Protein AF-A0A6A4AZK7-F1 (afdb_monomer_lite)

Organism: NCBI:txid129364

Secondary structure (DSSP, 8-state):
-PPPPTTS--------SS---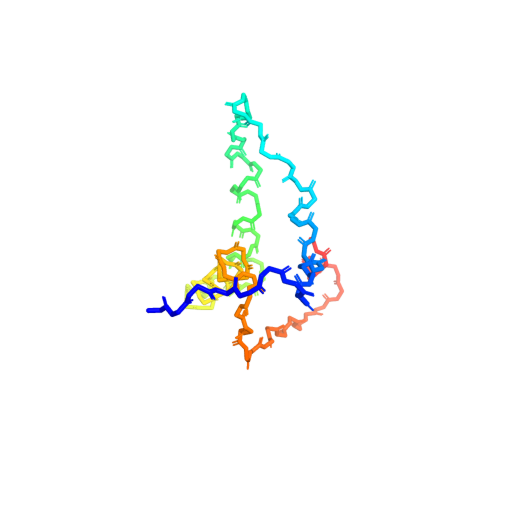TTPPP-HHHHHHHHHIIIIIISTT-HHHHHHHHHHHHHHHH-TTS--S--------TTSSTT-

Radius of gyration: 17.86 Å; chains: 1; bounding box: 37×32×49 Å

Foldseek 3Di:
DDPPDPPDDDDPCPDDPDDDDPPDDDPVVVVCVVLCLCCCQQVVNPPVSSVVVVVLVVCCNVPVVDDPVDDDDGDDDPPSPPVD

Sequence (84 aa):
MEPCDLGSVFNMFGQYQHKYDPSFVINQRLVDMWVNHVKDVICSGDARLYEYLLNWFAHILQHPGVKTQTVPLLKSKPGTGKNF

Structure (mmCIF, N/CA/C/O backbone):
data_AF-A0A6A4AZK7-F1
#
_entry.id   AF-A0A6A4AZK7-F1
#
loop_
_atom_site.group_PDB
_atom_site.id
_atom_site.type_symbol
_atom_site.label_atom_id
_atom_site.label_alt_id
_atom_site.label_comp_id
_atom_site.label_asym_id
_atom_site.label_entity_id
_atom_site.label_seq_id
_atom_site.pdbx_PDB_ins_code
_atom_site.Cartn_x
_atom_site.Cartn_y
_atom_site.Cartn_z
_atom_site.occupancy
_atom_site.B_iso_or_equiv
_atom_site.auth_seq_id
_atom_site.auth_comp_id
_atom_site.auth_asym_id
_atom_site.auth_atom_id
_atom_site.pdbx_PDB_model_num
ATOM 1 N N . MET A 1 1 ? 6.244 -19.213 -28.822 1.00 49.06 1 MET A N 1
ATOM 2 C CA . MET A 1 1 ? 6.113 -17.746 -28.740 1.00 49.06 1 MET A CA 1
ATOM 3 C C . MET A 1 1 ? 7.007 -17.206 -29.832 1.00 49.06 1 MET A C 1
ATOM 5 O O . MET A 1 1 ? 8.202 -17.461 -29.772 1.00 49.06 1 MET A O 1
ATOM 9 N N . GLU A 1 2 ? 6.413 -16.640 -30.880 1.00 49.69 2 GLU A N 1
ATOM 10 C CA . GLU A 1 2 ? 7.146 -16.083 -32.026 1.00 49.69 2 GLU A CA 1
ATOM 11 C C . GLU A 1 2 ? 8.098 -14.964 -31.564 1.00 49.69 2 GLU A C 1
ATOM 13 O O . GLU A 1 2 ? 7.773 -14.271 -30.591 1.00 49.69 2 GLU A O 1
ATOM 18 N N . PRO A 1 3 ? 9.262 -14.774 -32.212 1.00 56.38 3 PRO A N 1
ATOM 19 C CA . PRO A 1 3 ? 10.158 -13.679 -31.877 1.00 56.38 3 PRO A CA 1
ATOM 20 C C . PRO A 1 3 ? 9.464 -12.354 -32.212 1.00 56.38 3 PRO A C 1
ATOM 22 O O . PRO A 1 3 ? 9.104 -12.115 -33.362 1.00 56.38 3 PRO A O 1
ATOM 25 N N . CYS A 1 4 ? 9.254 -11.495 -31.209 1.00 60.97 4 CYS A N 1
ATOM 26 C CA . CYS A 1 4 ? 8.747 -10.146 -31.445 1.00 60.97 4 CYS A CA 1
ATOM 27 C C . CYS A 1 4 ? 9.727 -9.388 -32.345 1.00 60.97 4 CYS A C 1
ATOM 29 O O . CYS A 1 4 ? 10.877 -9.166 -31.963 1.00 60.97 4 CYS A O 1
ATOM 31 N N . ASP A 1 5 ? 9.249 -8.976 -33.518 1.00 63.38 5 ASP A N 1
ATOM 32 C CA . ASP A 1 5 ? 9.914 -8.000 -34.372 1.00 63.38 5 ASP A CA 1
ATOM 33 C C . ASP A 1 5 ? 10.204 -6.732 -33.551 1.00 63.38 5 ASP A C 1
ATOM 35 O O . ASP A 1 5 ? 9.298 -6.077 -33.028 1.00 63.38 5 ASP A O 1
ATOM 39 N N . LEU A 1 6 ? 11.489 -6.417 -33.386 1.00 60.47 6 LEU A N 1
ATOM 40 C CA . LEU A 1 6 ? 11.981 -5.320 -32.548 1.00 60.47 6 LEU A CA 1
ATOM 41 C C . LEU A 1 6 ? 11.623 -3.930 -33.124 1.00 60.47 6 LEU A C 1
ATOM 43 O O . LEU A 1 6 ? 11.909 -2.913 -32.497 1.00 60.47 6 LEU A O 1
ATOM 47 N N . GLY A 1 7 ? 11.027 -3.876 -34.322 1.00 67.25 7 GLY A N 1
ATOM 48 C CA . GLY A 1 7 ? 10.888 -2.675 -35.145 1.00 67.25 7 GLY A CA 1
ATOM 49 C C . GLY A 1 7 ? 9.697 -1.742 -34.891 1.00 67.25 7 GLY A C 1
ATOM 50 O O . GLY A 1 7 ? 9.575 -0.763 -35.622 1.00 67.25 7 GLY A O 1
ATOM 51 N N . SER A 1 8 ? 8.808 -1.970 -33.911 1.00 77.12 8 SER A N 1
ATOM 52 C CA . SER A 1 8 ? 7.639 -1.069 -33.738 1.00 77.12 8 SER A CA 1
ATOM 53 C C . SER A 1 8 ? 7.085 -0.865 -32.322 1.00 77.12 8 SER A C 1
ATOM 55 O O . SER A 1 8 ? 6.142 -0.090 -32.154 1.00 77.12 8 SER A O 1
ATOM 57 N N . VAL A 1 9 ? 7.653 -1.493 -31.287 1.00 83.12 9 VAL A N 1
ATOM 58 C CA . VAL A 1 9 ? 7.119 -1.405 -29.915 1.00 83.12 9 VAL A CA 1
ATOM 59 C C . VAL A 1 9 ? 8.144 -0.779 -28.975 1.00 83.12 9 VAL A C 1
ATOM 61 O O . VAL A 1 9 ? 9.213 -1.335 -28.739 1.00 83.12 9 VAL A O 1
ATOM 64 N N . PHE A 1 10 ? 7.792 0.374 -28.404 1.00 85.19 10 PHE A N 1
ATOM 65 C CA . PHE A 1 10 ? 8.592 1.062 -27.394 1.00 85.19 10 PHE A CA 1
ATOM 66 C C . PHE A 1 10 ? 7.947 0.913 -26.012 1.00 85.19 10 PHE A C 1
ATOM 68 O O . PHE A 1 10 ? 6.791 1.290 -25.810 1.00 85.19 10 PHE A O 1
ATOM 75 N N . ASN A 1 11 ? 8.689 0.369 -25.044 1.00 87.12 11 ASN A N 1
ATOM 76 C CA . ASN A 1 11 ? 8.217 0.265 -23.666 1.00 87.12 11 ASN A CA 1
ATOM 77 C C . ASN A 1 11 ? 8.253 1.641 -22.981 1.00 87.12 11 ASN A C 1
ATOM 79 O O . ASN A 1 11 ? 9.327 2.192 -22.752 1.00 87.12 11 ASN A O 1
ATOM 83 N N . MET A 1 12 ? 7.085 2.170 -22.608 1.00 90.31 12 MET A N 1
ATOM 84 C CA . MET A 1 12 ? 6.976 3.438 -21.874 1.00 90.31 12 MET A CA 1
ATOM 85 C C . MET A 1 12 ? 7.144 3.291 -20.352 1.00 90.31 12 MET A C 1
ATOM 87 O O . MET A 1 12 ? 7.203 4.295 -19.644 1.00 90.31 12 MET A O 1
ATOM 91 N N . PHE A 1 13 ? 7.201 2.068 -19.818 1.00 88.69 13 PHE A N 1
ATOM 92 C CA . PHE A 1 13 ? 7.409 1.849 -18.391 1.00 88.69 13 PHE A CA 1
ATOM 93 C C . PHE A 1 13 ? 8.874 2.099 -18.013 1.00 88.69 13 PHE A C 1
ATOM 95 O O . PHE A 1 13 ? 9.750 1.270 -18.253 1.00 88.69 13 PHE A O 1
ATOM 102 N N . GLY A 1 14 ? 9.126 3.247 -17.384 1.00 86.75 14 GLY A N 1
ATOM 103 C CA . GLY A 1 14 ? 10.456 3.706 -16.972 1.00 86.75 14 GLY A CA 1
ATOM 104 C C . GLY A 1 14 ? 11.021 3.070 -15.696 1.00 86.75 14 GLY A C 1
ATOM 105 O O . GLY A 1 14 ? 11.938 3.647 -15.119 1.00 86.75 14 GLY A O 1
ATOM 106 N N . GLN A 1 15 ? 10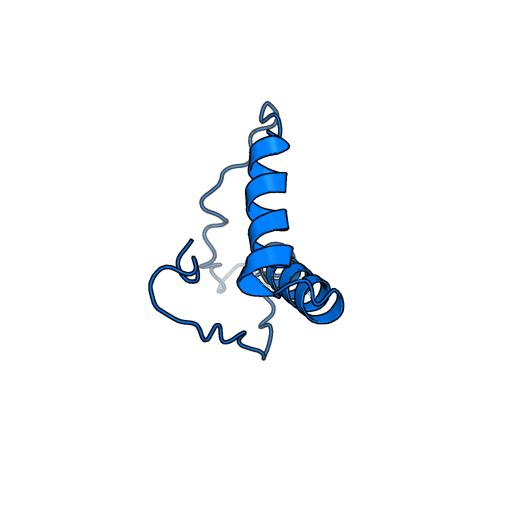.502 1.913 -15.264 1.00 87.25 15 GLN A N 1
ATOM 107 C CA . GLN A 1 15 ? 10.797 1.267 -13.974 1.00 87.25 15 GLN A CA 1
ATOM 108 C C . GLN A 1 15 ? 10.273 2.044 -12.749 1.00 87.25 15 GLN A C 1
ATOM 110 O O . GLN A 1 15 ? 9.677 3.118 -12.857 1.00 87.25 15 GLN A O 1
ATOM 115 N N . TYR A 1 16 ? 10.458 1.468 -11.557 1.00 89.56 16 TYR A N 1
ATOM 116 C CA . TYR A 1 16 ? 10.139 2.129 -10.292 1.00 89.56 16 TYR A CA 1
ATOM 117 C C . TYR A 1 16 ? 11.131 3.255 -9.975 1.00 89.56 16 TYR A C 1
ATOM 119 O O . TYR A 1 16 ? 12.313 3.179 -10.305 1.00 89.56 16 TYR A O 1
ATOM 127 N N . GLN A 1 17 ? 10.654 4.287 -9.271 1.00 88.88 17 GLN A N 1
ATOM 128 C CA . GLN A 1 17 ? 11.494 5.404 -8.816 1.00 88.88 17 GLN A CA 1
ATOM 129 C C . GLN A 1 17 ? 12.581 4.951 -7.830 1.00 88.88 17 GLN A C 1
ATOM 131 O O . GLN A 1 17 ? 13.688 5.489 -7.830 1.00 88.88 17 GLN A O 1
ATOM 136 N N . HIS A 1 18 ? 12.275 3.950 -6.998 1.00 87.00 18 HIS A N 1
ATOM 137 C CA . HIS A 1 18 ? 13.243 3.376 -6.074 1.00 87.00 18 HIS A CA 1
ATOM 138 C C . HIS A 1 18 ? 14.203 2.457 -6.832 1.00 87.00 18 HIS A C 1
ATOM 140 O O . HIS A 1 18 ? 13.820 1.384 -7.301 1.00 87.00 18 HIS A O 1
ATOM 146 N N . LYS A 1 19 ? 15.464 2.877 -6.943 1.00 88.06 19 LYS A N 1
ATOM 147 C CA . LYS A 1 19 ? 16.515 2.063 -7.555 1.00 88.06 19 LYS A CA 1
ATOM 148 C C . LYS A 1 19 ? 16.916 0.940 -6.606 1.00 88.06 19 LYS A C 1
ATOM 150 O O . LYS A 1 19 ? 16.960 1.130 -5.394 1.00 88.06 19 LYS A O 1
ATOM 155 N N . TYR A 1 20 ? 17.191 -0.233 -7.163 1.00 86.12 20 TYR A N 1
ATOM 156 C CA . TYR A 1 20 ? 17.754 -1.327 -6.385 1.00 86.12 20 TYR A CA 1
ATOM 157 C C . TYR A 1 20 ? 19.160 -0.946 -5.915 1.00 86.12 20 TYR A C 1
ATOM 159 O O . TYR A 1 20 ? 19.985 -0.514 -6.721 1.00 86.12 20 TYR A O 1
ATOM 167 N N . ASP A 1 21 ? 19.417 -1.120 -4.625 1.00 91.25 21 ASP A N 1
ATOM 168 C CA . ASP A 1 21 ? 20.731 -0.957 -4.017 1.00 91.25 21 ASP A CA 1
ATOM 169 C C . ASP A 1 21 ? 21.058 -2.257 -3.263 1.00 91.25 21 ASP A C 1
ATOM 171 O O . ASP A 1 21 ? 20.345 -2.602 -2.318 1.00 91.25 21 ASP A O 1
ATOM 175 N N . PRO A 1 22 ? 22.097 -3.010 -3.671 1.00 92.19 22 PRO A N 1
ATOM 176 C CA . PRO A 1 22 ? 22.462 -4.267 -3.020 1.00 92.19 22 PRO A CA 1
ATOM 177 C C . PRO A 1 22 ? 22.968 -4.078 -1.583 1.00 92.19 22 PRO A C 1
ATOM 179 O O . PRO A 1 22 ? 23.002 -5.040 -0.820 1.00 92.19 22 PRO A O 1
ATOM 182 N N . SER A 1 23 ? 23.367 -2.859 -1.211 1.00 94.94 23 SER A N 1
ATOM 183 C CA . SER A 1 23 ? 23.773 -2.499 0.149 1.00 94.94 23 SER A CA 1
ATOM 184 C C . SER A 1 23 ? 22.608 -2.023 1.020 1.00 94.94 23 SER A C 1
ATOM 186 O O . SER A 1 23 ? 22.795 -1.770 2.211 1.00 94.94 23 SER A O 1
ATOM 188 N N . PHE A 1 24 ? 21.400 -1.916 0.454 1.00 93.06 24 PHE A N 1
ATOM 189 C CA . PHE A 1 24 ? 20.227 -1.473 1.190 1.00 93.06 24 PHE A CA 1
ATOM 190 C C . PHE A 1 24 ? 19.883 -2.454 2.312 1.00 93.06 24 PHE A C 1
ATOM 192 O O . PHE A 1 24 ? 19.514 -3.607 2.079 1.00 93.06 24 PHE A O 1
ATOM 199 N N . VAL A 1 25 ? 19.959 -1.969 3.549 1.00 94.44 25 VAL A N 1
ATOM 200 C CA . VAL A 1 25 ? 19.551 -2.718 4.737 1.00 94.44 25 VAL A CA 1
ATOM 201 C C . VAL A 1 25 ? 18.130 -2.318 5.103 1.00 94.44 25 VAL A C 1
ATOM 203 O O . VAL A 1 25 ? 17.843 -1.150 5.370 1.00 94.44 25 VAL A O 1
ATOM 206 N N . ILE A 1 26 ? 17.234 -3.304 5.145 1.00 93.69 26 ILE A N 1
ATOM 207 C CA . ILE A 1 26 ? 15.841 -3.087 5.531 1.00 93.69 26 ILE A CA 1
ATOM 208 C C . ILE A 1 26 ? 15.790 -2.633 6.992 1.00 93.69 26 ILE A C 1
ATOM 210 O O . ILE A 1 26 ? 16.200 -3.351 7.904 1.00 93.69 26 ILE A O 1
ATOM 214 N N . ASN A 1 27 ? 15.227 -1.449 7.225 1.00 95.88 27 ASN A N 1
ATOM 215 C CA . ASN A 1 27 ? 14.894 -0.999 8.568 1.00 95.88 27 ASN A CA 1
ATOM 216 C C . ASN A 1 27 ? 13.521 -1.552 8.965 1.00 95.88 27 ASN A C 1
ATOM 218 O O . ASN A 1 27 ? 12.487 -0.961 8.645 1.00 95.88 27 ASN A O 1
ATOM 222 N N . GLN A 1 28 ? 13.521 -2.674 9.688 1.00 97.12 28 GLN A N 1
ATOM 223 C CA . GLN A 1 28 ? 12.291 -3.366 10.075 1.00 97.12 28 GLN A CA 1
ATOM 224 C C . GLN A 1 28 ? 11.327 -2.473 10.868 1.00 97.12 28 GLN A C 1
ATOM 226 O O . GLN A 1 28 ? 10.123 -2.565 10.679 1.00 97.12 28 GLN A O 1
ATOM 231 N N . ARG A 1 29 ? 11.827 -1.519 11.665 1.00 97.50 29 ARG A N 1
ATOM 232 C CA . ARG A 1 29 ? 10.969 -0.586 12.413 1.00 97.50 29 ARG A CA 1
ATOM 233 C C . ARG A 1 29 ? 10.106 0.284 11.495 1.00 97.50 29 ARG A C 1
ATOM 235 O O . ARG A 1 29 ? 8.978 0.606 11.856 1.00 97.50 29 ARG A O 1
ATOM 242 N N . LEU A 1 30 ? 10.632 0.695 10.339 1.00 95.75 30 LEU A N 1
ATOM 243 C CA . LEU A 1 30 ? 9.862 1.470 9.360 1.00 95.75 30 LEU A CA 1
ATOM 244 C C . LEU A 1 30 ? 8.799 0.597 8.689 1.00 95.75 30 LEU A C 1
ATOM 246 O O . LEU A 1 30 ? 7.669 1.044 8.507 1.00 95.75 30 LEU A O 1
ATOM 250 N N . VAL A 1 31 ? 9.153 -0.654 8.380 1.00 95.75 31 VAL A N 1
ATOM 251 C CA . VAL A 1 31 ? 8.222 -1.643 7.823 1.00 95.75 31 VAL A CA 1
ATOM 252 C C . VAL A 1 31 ? 7.083 -1.903 8.807 1.00 95.75 31 VAL A C 1
ATOM 254 O O . VAL A 1 31 ? 5.919 -1.731 8.456 1.00 95.75 31 VAL A O 1
ATOM 257 N N . ASP A 1 32 ? 7.411 -2.228 10.057 1.00 97.56 32 ASP A N 1
ATOM 258 C CA . ASP A 1 32 ? 6.438 -2.520 11.109 1.00 97.56 32 ASP A CA 1
ATOM 259 C C . ASP A 1 32 ? 5.515 -1.330 11.369 1.00 97.56 32 ASP A C 1
ATOM 261 O O . ASP A 1 32 ? 4.316 -1.512 11.553 1.00 97.56 32 ASP A O 1
ATOM 265 N N . MET A 1 33 ? 6.040 -0.100 11.353 1.00 96.06 33 MET A N 1
ATOM 266 C CA . MET A 1 33 ? 5.226 1.105 11.528 1.00 96.06 33 MET A CA 1
ATOM 267 C C . MET A 1 33 ? 4.127 1.202 10.468 1.00 96.06 33 MET A C 1
ATOM 269 O O . MET A 1 33 ? 2.971 1.451 10.806 1.00 96.06 33 MET A O 1
ATOM 273 N N . TRP A 1 34 ? 4.474 0.982 9.199 1.00 95.50 34 TRP A N 1
ATOM 274 C CA . TRP A 1 34 ? 3.505 1.043 8.110 1.00 95.50 34 TRP A CA 1
ATOM 275 C C . TRP A 1 34 ? 2.520 -0.128 8.173 1.00 95.50 34 TRP A C 1
ATOM 277 O O . TRP A 1 34 ? 1.309 0.074 8.128 1.00 95.50 34 TRP A O 1
ATOM 287 N N . VAL A 1 35 ? 3.023 -1.350 8.355 1.00 96.75 35 VAL A N 1
ATOM 288 C CA . VAL A 1 35 ? 2.199 -2.565 8.388 1.00 96.75 35 VAL A CA 1
ATOM 289 C C . VAL A 1 35 ? 1.219 -2.554 9.569 1.00 96.75 35 VAL A C 1
ATOM 291 O O . VAL A 1 35 ? 0.038 -2.862 9.392 1.00 96.75 35 VAL A O 1
ATOM 294 N N . ASN A 1 36 ? 1.665 -2.132 10.754 1.00 96.75 36 ASN A N 1
ATOM 295 C CA . ASN A 1 36 ? 0.799 -1.999 11.926 1.00 96.75 36 ASN A CA 1
ATOM 296 C C . ASN A 1 36 ? -0.230 -0.876 11.746 1.00 96.75 36 ASN A C 1
ATOM 298 O O . ASN A 1 36 ? -1.385 -1.057 12.119 1.00 96.75 36 ASN A O 1
ATOM 302 N N . HIS A 1 37 ? 0.126 0.250 11.113 1.00 95.50 37 HIS A N 1
ATOM 303 C CA . HIS A 1 37 ? -0.847 1.300 10.777 1.00 95.50 37 HIS A CA 1
ATOM 304 C C . HIS A 1 37 ? -1.944 0.779 9.839 1.00 95.50 37 HIS A C 1
ATOM 306 O O . HIS A 1 37 ? -3.131 1.017 10.069 1.00 95.50 37 HIS A O 1
ATOM 312 N N . VAL A 1 38 ? -1.573 0.003 8.815 1.00 96.25 38 VAL A N 1
ATOM 313 C CA . VAL A 1 38 ? -2.549 -0.625 7.912 1.00 96.25 38 VAL A CA 1
ATOM 314 C C . VAL A 1 38 ? -3.475 -1.562 8.687 1.00 96.25 38 VAL A C 1
ATOM 316 O O . VAL A 1 38 ? -4.694 -1.478 8.546 1.00 96.25 38 VAL A O 1
ATOM 319 N N . LYS A 1 39 ? -2.924 -2.417 9.549 1.00 97.50 39 LYS A N 1
ATOM 320 C CA . LYS A 1 39 ? -3.707 -3.379 10.330 1.00 97.50 39 LYS A CA 1
ATOM 321 C C . LYS A 1 39 ? -4.629 -2.705 11.346 1.00 97.50 39 LYS A C 1
ATOM 323 O O . LYS A 1 39 ? -5.839 -2.930 11.328 1.00 97.50 39 LYS A O 1
ATOM 328 N N . ASP A 1 40 ? -4.062 -1.893 12.227 1.00 96.25 40 ASP A N 1
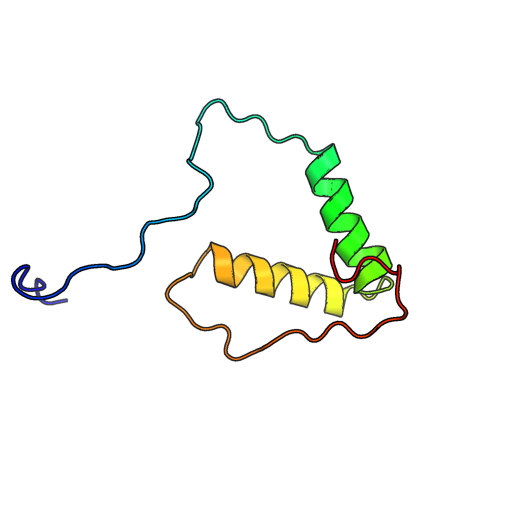ATOM 329 C CA . ASP A 1 40 ? -4.736 -1.435 13.440 1.00 96.25 40 ASP A CA 1
ATOM 330 C C . ASP A 1 40 ? -5.551 -0.157 13.200 1.00 96.25 40 ASP A C 1
ATOM 332 O O . ASP A 1 40 ? -6.586 0.038 13.838 1.00 96.25 40 ASP A O 1
ATOM 336 N N . VAL A 1 41 ? -5.139 0.694 12.250 1.00 95.06 41 VAL A N 1
ATOM 337 C CA . VAL A 1 41 ? -5.807 1.976 11.966 1.00 95.06 41 VAL A CA 1
ATOM 338 C C . VAL A 1 41 ? -6.687 1.898 10.721 1.00 95.06 41 VAL A C 1
ATOM 340 O O . VAL A 1 41 ? -7.865 2.244 10.793 1.00 95.06 41 VAL A O 1
ATOM 343 N N . ILE A 1 42 ? -6.155 1.433 9.584 1.00 95.19 42 ILE A N 1
ATOM 344 C CA . ILE A 1 42 ? -6.916 1.386 8.321 1.00 95.19 42 ILE A CA 1
ATOM 345 C C . ILE A 1 42 ? -7.943 0.248 8.337 1.00 95.19 42 ILE A C 1
ATOM 347 O O . ILE A 1 42 ? -9.111 0.466 8.014 1.00 95.19 42 ILE A O 1
ATOM 351 N N . CYS A 1 43 ? -7.524 -0.953 8.734 1.00 96.12 43 CYS A N 1
ATOM 352 C CA . CYS A 1 43 ? -8.380 -2.140 8.781 1.00 96.12 43 CYS A CA 1
ATOM 353 C C . CYS A 1 43 ? -9.062 -2.340 10.141 1.00 96.12 43 CYS A C 1
ATOM 355 O O . CYS A 1 43 ? -9.866 -3.259 10.284 1.00 96.12 43 CYS A O 1
ATOM 357 N N . SER A 1 44 ? -8.775 -1.483 11.128 1.00 95.94 44 SER A N 1
ATOM 358 C CA . SER A 1 44 ? -9.365 -1.531 12.472 1.00 95.94 44 SER A CA 1
ATOM 359 C C . SER A 1 44 ? -9.246 -2.913 13.141 1.00 95.94 44 SER A C 1
ATOM 361 O O . SER A 1 44 ? -10.150 -3.368 13.838 1.00 95.94 44 SER A O 1
ATOM 363 N N . GLY A 1 45 ? -8.135 -3.611 12.887 1.00 97.56 45 GLY A N 1
ATOM 364 C CA . GLY A 1 45 ? -7.864 -4.956 13.393 1.00 97.56 45 GLY A CA 1
ATOM 365 C C . GLY A 1 45 ? -8.547 -6.102 12.632 1.00 97.56 45 GLY A C 1
ATOM 366 O O . GLY A 1 45 ? -8.322 -7.259 12.989 1.00 97.56 45 GLY A O 1
ATOM 367 N N . ASP A 1 46 ? -9.343 -5.839 11.584 1.00 98.12 46 ASP A N 1
ATOM 368 C CA . ASP A 1 46 ? -9.931 -6.903 10.757 1.00 98.12 46 ASP A CA 1
ATOM 369 C C . ASP A 1 46 ? -8.840 -7.581 9.914 1.00 98.12 46 ASP A C 1
ATOM 371 O O . ASP A 1 46 ? -8.329 -7.028 8.935 1.00 98.12 46 ASP A O 1
ATOM 375 N N . ALA A 1 47 ? -8.497 -8.812 10.300 1.00 97.88 47 ALA A N 1
ATOM 376 C CA . ALA A 1 47 ? -7.441 -9.593 9.669 1.00 97.88 47 ALA A CA 1
ATOM 377 C C . ALA A 1 47 ? -7.700 -9.883 8.181 1.00 97.88 47 ALA A C 1
ATOM 379 O O . ALA A 1 47 ? -6.749 -9.913 7.405 1.00 97.88 47 ALA A O 1
ATOM 380 N N . ARG A 1 48 ? -8.964 -10.050 7.764 1.00 98.38 48 ARG A N 1
ATOM 381 C CA . ARG A 1 48 ? -9.310 -10.349 6.365 1.00 98.38 48 ARG A CA 1
ATOM 382 C C . ARG A 1 48 ? -9.141 -9.117 5.488 1.00 98.38 48 ARG A C 1
ATOM 384 O O . ARG A 1 48 ? -8.619 -9.221 4.382 1.00 98.38 48 ARG A O 1
ATOM 391 N N . LEU A 1 49 ? -9.563 -7.948 5.978 1.00 97.62 49 LEU A N 1
ATOM 392 C CA . LEU A 1 49 ? -9.350 -6.683 5.268 1.00 97.62 49 LEU A CA 1
ATOM 393 C C . LEU A 1 49 ? -7.863 -6.343 5.173 1.00 97.62 49 LEU A C 1
ATOM 395 O O . LEU A 1 49 ? -7.405 -5.916 4.115 1.00 97.62 49 LEU A O 1
ATOM 399 N N . TYR A 1 50 ? -7.121 -6.563 6.258 1.00 98.06 50 TYR A N 1
ATOM 400 C CA . TYR A 1 50 ? -5.677 -6.362 6.302 1.00 98.06 50 TYR A CA 1
ATOM 401 C C . TYR A 1 50 ? -4.947 -7.251 5.289 1.00 98.06 50 TYR A C 1
ATOM 403 O O . TYR A 1 50 ? -4.164 -6.748 4.484 1.00 98.06 50 TYR A O 1
ATOM 411 N N . GLU A 1 51 ? -5.251 -8.551 5.271 1.00 98.38 51 GLU A N 1
ATOM 412 C CA . GLU A 1 51 ? -4.672 -9.495 4.314 1.00 98.38 51 GLU A CA 1
ATOM 413 C C . GLU A 1 51 ? -5.022 -9.125 2.867 1.00 98.38 51 GLU A C 1
ATOM 415 O O . GLU A 1 51 ? -4.139 -9.064 2.010 1.00 98.38 51 GLU A O 1
ATOM 420 N N . TYR A 1 52 ? -6.291 -8.806 2.591 1.00 97.88 52 TYR A N 1
ATOM 421 C CA . TYR A 1 52 ? -6.717 -8.351 1.268 1.00 97.88 52 TYR A CA 1
ATOM 422 C C . TYR A 1 52 ? -5.946 -7.104 0.815 1.00 97.88 52 TYR A C 1
ATOM 424 O O . TYR A 1 52 ? -5.439 -7.065 -0.306 1.00 97.88 52 TYR A O 1
ATOM 432 N N . LEU A 1 53 ? -5.837 -6.090 1.678 1.00 97.31 53 LEU A N 1
ATOM 433 C CA . LEU A 1 53 ? -5.210 -4.819 1.327 1.00 97.31 53 LEU A CA 1
ATOM 434 C C . LEU A 1 53 ? -3.697 -4.967 1.112 1.00 97.31 53 LEU A C 1
ATOM 436 O O . LEU A 1 53 ? -3.167 -4.399 0.157 1.00 97.31 53 LEU A O 1
ATOM 440 N N . LEU A 1 54 ? -3.010 -5.771 1.931 1.00 97.19 54 LEU A N 1
ATOM 441 C CA . LEU A 1 54 ? -1.597 -6.093 1.713 1.00 97.19 54 LEU A CA 1
ATOM 442 C C . LEU A 1 54 ? -1.370 -6.835 0.396 1.00 97.19 54 LEU A C 1
ATOM 444 O O . LEU A 1 54 ? -0.483 -6.460 -0.373 1.00 97.19 54 LEU A O 1
ATOM 448 N N . ASN A 1 55 ? -2.190 -7.845 0.104 1.00 97.31 55 ASN A N 1
ATOM 449 C CA . ASN A 1 55 ? -2.097 -8.592 -1.149 1.00 97.31 55 ASN A CA 1
ATOM 450 C C . ASN A 1 55 ? -2.390 -7.703 -2.366 1.00 97.31 55 ASN A C 1
ATOM 452 O O . ASN A 1 55 ? -1.753 -7.849 -3.409 1.00 97.31 55 ASN A O 1
ATOM 456 N N . TRP A 1 56 ? -3.300 -6.735 -2.230 1.00 97.62 56 TRP A N 1
ATOM 457 C CA . TRP A 1 56 ? -3.586 -5.756 -3.276 1.00 97.62 56 TRP A CA 1
ATOM 458 C C . TRP A 1 56 ? -2.371 -4.863 -3.584 1.00 97.62 56 TRP A C 1
ATOM 460 O O . TRP A 1 56 ? -2.023 -4.691 -4.753 1.00 97.62 56 TRP A O 1
ATOM 470 N N . PHE A 1 57 ? -1.669 -4.354 -2.562 1.00 96.12 57 PHE A N 1
ATOM 471 C CA . PHE A 1 57 ? -0.417 -3.609 -2.764 1.00 96.12 57 PHE A CA 1
ATOM 472 C C . PHE A 1 57 ? 0.688 -4.481 -3.371 1.00 96.12 57 PHE A C 1
ATOM 474 O O . PHE A 1 57 ? 1.356 -4.053 -4.315 1.00 96.12 57 PHE A O 1
ATOM 481 N N . ALA A 1 58 ? 0.859 -5.708 -2.867 1.00 96.62 58 ALA A N 1
ATOM 482 C CA . ALA A 1 58 ? 1.843 -6.651 -3.390 1.00 96.62 58 ALA A CA 1
ATOM 483 C C . ALA A 1 58 ? 1.622 -6.923 -4.887 1.00 96.62 58 ALA A C 1
ATOM 485 O O . ALA A 1 58 ? 2.578 -6.891 -5.660 1.00 96.62 58 ALA A O 1
ATOM 486 N N . HIS A 1 59 ? 0.366 -7.086 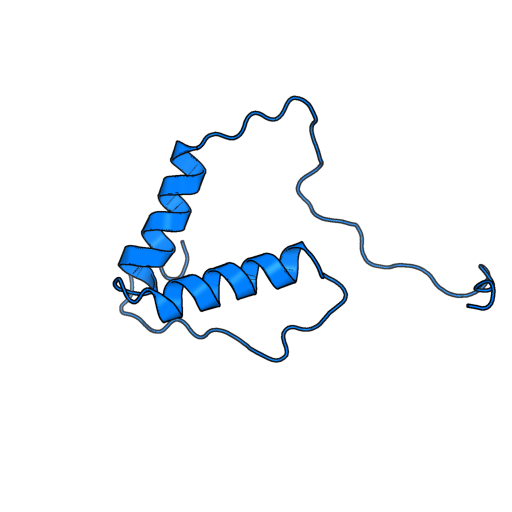-5.314 1.00 97.12 59 HIS A N 1
ATOM 487 C CA . HIS A 1 59 ? 0.018 -7.312 -6.714 1.00 97.12 59 HIS A CA 1
ATOM 488 C C . HIS A 1 59 ? 0.477 -6.171 -7.634 1.00 97.12 59 HIS A C 1
ATOM 490 O O . HIS A 1 59 ? 1.050 -6.432 -8.687 1.00 97.12 59 HIS A O 1
ATOM 496 N N . ILE A 1 60 ? 0.288 -4.908 -7.239 1.00 95.38 60 ILE A N 1
ATOM 497 C CA . ILE A 1 60 ? 0.679 -3.740 -8.057 1.00 95.38 60 ILE A CA 1
ATOM 498 C C . ILE A 1 60 ? 2.202 -3.649 -8.223 1.00 95.38 60 ILE A C 1
ATOM 500 O O . ILE A 1 60 ? 2.696 -3.236 -9.275 1.00 95.38 60 ILE A O 1
ATOM 504 N N . LEU A 1 61 ? 2.950 -4.031 -7.186 1.00 93.31 61 LEU A N 1
ATOM 505 C CA . LEU A 1 61 ? 4.414 -4.000 -7.195 1.00 93.31 61 LEU A CA 1
ATOM 506 C C . LEU A 1 61 ? 5.029 -5.202 -7.925 1.00 93.31 61 LEU A C 1
ATOM 508 O O . LEU A 1 61 ? 6.065 -5.074 -8.567 1.00 93.31 61 LEU A O 1
ATOM 512 N N . GLN A 1 62 ? 4.411 -6.377 -7.827 1.00 94.88 62 GLN A N 1
ATOM 513 C CA . GLN A 1 62 ? 4.921 -7.601 -8.450 1.00 94.88 62 GLN A CA 1
ATOM 514 C C . GLN A 1 62 ? 4.451 -7.754 -9.904 1.00 94.88 62 GLN A C 1
ATOM 516 O O . GLN A 1 62 ? 5.148 -8.359 -10.720 1.00 94.88 62 GLN A O 1
ATOM 521 N N . HIS A 1 63 ? 3.291 -7.186 -10.250 1.00 94.88 63 HIS A N 1
ATOM 522 C CA . HIS A 1 63 ? 2.650 -7.322 -11.559 1.00 94.88 63 HIS A CA 1
ATOM 523 C C . HIS A 1 63 ? 2.203 -5.966 -12.146 1.00 94.88 63 HIS A C 1
ATOM 525 O O . HIS A 1 63 ? 1.026 -5.791 -12.461 1.00 94.88 63 HIS A O 1
ATOM 531 N N . PRO A 1 64 ? 3.116 -5.002 -12.380 1.00 91.38 64 PRO A N 1
ATOM 532 C CA . PRO A 1 64 ? 2.765 -3.652 -12.852 1.00 91.38 64 PRO A CA 1
ATOM 533 C C . PRO A 1 64 ? 2.049 -3.607 -14.214 1.00 91.38 64 PRO A C 1
ATOM 535 O O . PRO A 1 64 ? 1.373 -2.629 -14.526 1.00 91.38 64 PRO A O 1
ATOM 538 N N . GLY A 1 65 ? 2.185 -4.652 -15.038 1.00 92.69 65 GLY A N 1
ATOM 539 C CA . GLY A 1 65 ? 1.477 -4.782 -16.316 1.00 92.69 65 GLY A CA 1
ATOM 540 C C . GLY A 1 65 ? 0.046 -5.323 -16.201 1.00 92.69 65 GLY A C 1
ATOM 541 O O . GLY A 1 65 ? -0.665 -5.378 -17.203 1.00 92.69 65 GLY A O 1
ATOM 542 N N . VAL A 1 66 ? -0.384 -5.736 -15.006 1.00 95.06 66 VAL A N 1
ATOM 543 C CA . VAL A 1 66 ? -1.692 -6.350 -14.759 1.00 95.06 66 VAL A CA 1
ATOM 544 C C . VAL A 1 66 ? -2.557 -5.383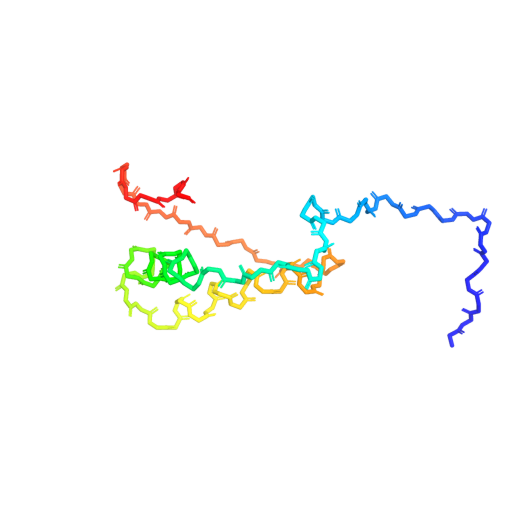 -13.959 1.00 95.06 66 VAL A C 1
ATOM 546 O O . VAL A 1 66 ? -2.171 -4.886 -12.904 1.00 95.06 66 VAL A O 1
ATOM 549 N N . LYS A 1 67 ? -3.756 -5.088 -14.467 1.00 93.56 67 LYS A N 1
ATOM 550 C CA . LYS A 1 67 ? -4.717 -4.243 -13.751 1.00 93.56 67 LYS A CA 1
ATOM 551 C C . LYS A 1 67 ? -5.371 -5.049 -12.632 1.00 93.56 67 LYS A C 1
ATOM 553 O O . LYS A 1 67 ? -5.894 -6.127 -12.887 1.00 93.56 67 LYS A O 1
ATOM 558 N N . THR A 1 68 ? -5.461 -4.467 -11.439 1.00 94.69 68 THR A N 1
ATOM 559 C CA . THR A 1 68 ? -6.129 -5.069 -10.269 1.00 94.69 68 THR A CA 1
ATOM 560 C C . THR A 1 68 ? -7.635 -5.273 -10.450 1.00 94.69 68 THR A C 1
ATOM 562 O O . THR A 1 68 ? -8.238 -6.026 -9.693 1.00 94.69 68 THR A O 1
ATOM 565 N N . GLN A 1 69 ? -8.262 -4.554 -11.395 1.00 96.12 69 GLN A N 1
ATOM 566 C CA . GLN A 1 69 ? -9.719 -4.511 -11.628 1.00 96.12 69 GLN A CA 1
ATOM 567 C C . GLN A 1 69 ? -10.556 -4.107 -10.395 1.00 96.12 69 GLN A C 1
ATOM 569 O O . GLN A 1 69 ? -11.782 -4.165 -10.421 1.00 96.12 69 GLN A O 1
ATOM 574 N N . THR A 1 70 ? -9.900 -3.645 -9.331 1.00 96.62 70 THR A N 1
ATOM 575 C CA . THR A 1 70 ? -10.495 -3.256 -8.053 1.00 96.62 70 THR A CA 1
ATOM 576 C C . THR A 1 70 ? -9.811 -2.001 -7.521 1.00 96.62 70 THR A C 1
ATOM 578 O O . THR A 1 70 ? -8.624 -1.768 -7.774 1.00 96.62 70 THR A O 1
ATOM 581 N N . VAL A 1 71 ? -10.560 -1.195 -6.765 1.00 95.25 71 VAL A N 1
ATOM 582 C CA . VAL A 1 71 ? -10.073 0.044 -6.143 1.00 95.25 71 VAL A CA 1
ATOM 583 C C . VAL A 1 71 ? -10.490 0.058 -4.667 1.00 95.25 71 VAL A C 1
ATOM 585 O O . VAL A 1 71 ? -11.684 0.178 -4.386 1.00 95.25 71 VAL A O 1
ATOM 588 N N . PRO A 1 72 ? -9.549 -0.075 -3.712 1.00 94.69 72 PRO A N 1
ATOM 589 C CA . PRO A 1 72 ? -9.835 0.090 -2.292 1.00 94.69 72 PRO A CA 1
ATOM 590 C C . PRO A 1 72 ? -10.278 1.526 -1.983 1.00 94.69 72 PRO A C 1
ATOM 592 O O . PRO A 1 72 ? -9.607 2.485 -2.362 1.00 94.69 72 PRO A O 1
ATOM 595 N N . LEU A 1 73 ? -11.395 1.682 -1.268 1.00 94.62 73 LEU A N 1
ATOM 596 C CA . LEU A 1 73 ? -11.893 2.981 -0.812 1.00 94.62 73 LEU A CA 1
ATOM 597 C C . LEU A 1 73 ? -11.744 3.094 0.706 1.00 94.62 73 LEU A C 1
ATOM 599 O O . LEU A 1 73 ? -12.404 2.374 1.454 1.00 94.62 73 LEU A O 1
ATOM 603 N N . LEU A 1 74 ? -10.923 4.042 1.162 1.00 93.81 74 LEU A N 1
ATOM 604 C CA . LEU A 1 74 ? -10.738 4.330 2.585 1.00 93.81 74 LEU A CA 1
ATOM 605 C C . LEU A 1 74 ? -11.629 5.503 3.009 1.00 93.81 74 LEU A C 1
ATOM 607 O O . LEU A 1 74 ? -11.424 6.642 2.583 1.00 93.81 74 LEU A O 1
ATOM 611 N N . LYS A 1 75 ? -12.619 5.243 3.871 1.00 92.00 75 LYS A N 1
ATOM 612 C CA . LYS A 1 75 ? -13.529 6.270 4.401 1.00 92.00 75 LYS A CA 1
ATOM 613 C C . LYS A 1 75 ? -13.387 6.390 5.911 1.00 92.00 75 LYS A C 1
ATOM 615 O O . LYS A 1 75 ? -13.659 5.453 6.651 1.00 92.00 75 LYS A O 1
ATOM 620 N N . SER A 1 76 ? -13.024 7.582 6.371 1.00 91.31 76 SER A N 1
ATOM 621 C CA . SER A 1 76 ? -12.781 7.855 7.787 1.00 91.31 76 SER A CA 1
ATOM 622 C C . SER A 1 76 ? -12.848 9.352 8.102 1.00 91.31 76 SER A C 1
ATOM 624 O O . SER A 1 76 ? -12.773 10.205 7.205 1.00 91.31 76 SER A O 1
ATOM 626 N N . LYS A 1 77 ? -12.925 9.693 9.396 1.00 92.94 77 LYS A N 1
ATOM 627 C CA . LYS A 1 77 ? -12.812 11.082 9.873 1.00 92.94 77 LYS A CA 1
ATOM 628 C C . LYS A 1 77 ? -11.463 11.707 9.454 1.00 92.94 77 LYS A C 1
ATOM 630 O O . LYS A 1 77 ? -10.485 10.977 9.252 1.00 92.94 77 LYS A O 1
ATOM 635 N N . PRO A 1 78 ? -11.365 13.037 9.276 1.00 91.62 78 PRO A N 1
ATOM 636 C CA . PRO A 1 78 ? -10.073 13.715 9.124 1.00 91.62 78 PRO A CA 1
ATOM 637 C C . PRO A 1 78 ? -9.103 13.356 10.263 1.00 91.62 78 PRO A C 1
ATOM 639 O O . PRO A 1 78 ? -9.544 13.082 11.374 1.00 91.62 78 PRO A O 1
ATOM 642 N N . GLY A 1 79 ? -7.797 13.312 9.981 1.00 88.50 79 GLY A N 1
ATOM 643 C CA . GLY A 1 79 ? -6.764 13.020 10.991 1.00 88.50 79 GLY A CA 1
ATOM 644 C C . GLY A 1 79 ? -6.559 11.542 11.354 1.00 88.50 79 GLY A C 1
ATOM 645 O O . GLY A 1 79 ? -5.700 11.235 12.165 1.00 88.50 79 GLY A O 1
ATOM 646 N N . THR A 1 80 ? -7.284 10.609 10.736 1.00 88.12 80 THR A N 1
ATOM 647 C CA . THR A 1 80 ? -7.164 9.153 10.996 1.00 88.12 80 THR A CA 1
ATOM 648 C C . THR A 1 80 ? -6.069 8.456 10.177 1.00 88.12 80 THR A C 1
ATOM 650 O O . THR A 1 80 ? -6.022 7.236 10.122 1.00 88.12 80 THR A O 1
ATOM 653 N N . GLY A 1 81 ? -5.207 9.214 9.492 1.00 85.88 81 GLY A N 1
ATOM 654 C CA . GLY A 1 81 ? -4.087 8.638 8.739 1.00 85.88 81 GLY A CA 1
ATOM 655 C C . GLY A 1 81 ? -4.461 7.954 7.420 1.00 85.88 81 GLY A C 1
ATOM 656 O O . GLY A 1 81 ? -3.701 7.128 6.935 1.00 85.88 81 GLY A O 1
ATOM 657 N N . LYS A 1 82 ? -5.598 8.307 6.802 1.00 87.12 82 LYS A N 1
ATOM 658 C CA . LYS A 1 82 ? -5.960 7.828 5.447 1.00 87.12 82 LYS A CA 1
ATOM 659 C C . LYS A 1 82 ? -5.062 8.357 4.314 1.00 87.12 82 LYS A C 1
ATOM 661 O O . LYS A 1 82 ? -5.120 7.827 3.215 1.00 87.12 82 LYS A O 1
ATOM 666 N N . ASN A 1 83 ? -4.273 9.399 4.590 1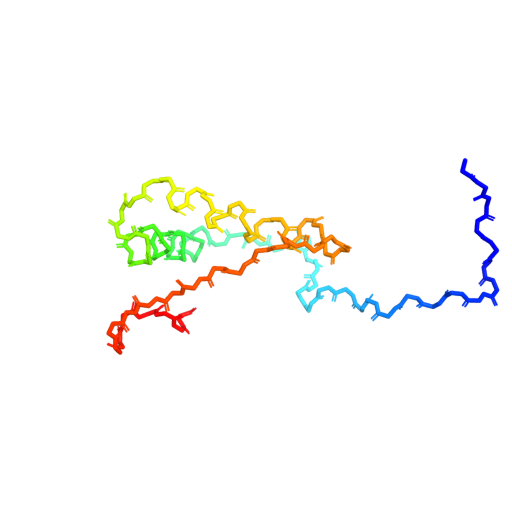.00 85.00 83 ASN A N 1
ATOM 667 C CA . ASN A 1 83 ? -3.291 9.988 3.668 1.00 85.00 83 ASN A CA 1
ATOM 668 C C . ASN A 1 83 ? -1.843 9.726 4.130 1.00 85.00 83 ASN A C 1
ATOM 670 O O . ASN A 1 83 ? -0.946 10.434 3.681 1.00 85.00 83 ASN A O 1
ATOM 674 N N . PHE A 1 84 ? -1.660 8.839 5.117 1.00 71.06 84 PHE A N 1
ATOM 675 C CA . PHE A 1 84 ? -0.343 8.499 5.651 1.00 71.06 84 PHE A CA 1
ATOM 676 C C . PHE A 1 84 ? 0.523 7.836 4.576 1.00 71.06 84 PHE A C 1
ATOM 678 O O . PHE A 1 84 ? -0.052 7.081 3.758 1.00 71.06 84 PHE A O 1
#

pLDDT: mean 90.21, std 10.95, range [49.06, 98.38]